Protein AF-A0A511VGA8-F1 (afdb_monomer)

Structure (mmCIF, N/CA/C/O backbone):
data_AF-A0A511VGA8-F1
#
_entry.id   AF-A0A511VGA8-F1
#
loop_
_atom_site.group_PDB
_atom_site.id
_atom_site.type_symbol
_atom_site.label_atom_id
_atom_site.label_alt_id
_atom_site.label_comp_id
_atom_site.label_asym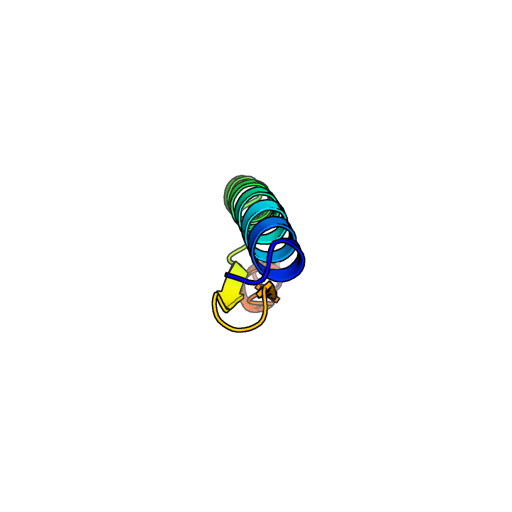_id
_atom_site.label_entity_id
_atom_site.label_seq_id
_atom_site.pdbx_PDB_ins_code
_atom_site.Cartn_x
_atom_site.Cartn_y
_atom_site.Cartn_z
_atom_site.occupancy
_atom_site.B_iso_or_equiv
_atom_site.auth_seq_id
_atom_site.auth_comp_id
_atom_site.auth_asym_id
_atom_site.auth_atom_id
_atom_site.pdbx_PDB_model_num
ATOM 1 N N . MET A 1 1 ? 18.178 -5.671 -11.724 1.00 56.91 1 MET A N 1
ATOM 2 C CA . MET A 1 1 ? 16.875 -5.680 -11.025 1.00 56.91 1 MET A CA 1
ATOM 3 C C . MET A 1 1 ? 16.058 -4.540 -11.633 1.00 56.91 1 MET A C 1
ATOM 5 O O . MET A 1 1 ? 16.665 -3.541 -11.994 1.00 56.91 1 MET A O 1
ATOM 9 N N . ASN A 1 2 ? 14.767 -4.716 -11.936 1.00 78.38 2 ASN A N 1
ATOM 10 C CA . ASN A 1 2 ? 13.996 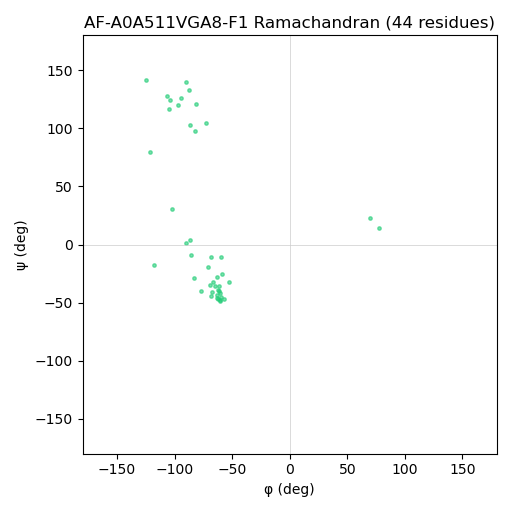-3.699 -12.674 1.00 78.38 2 ASN A CA 1
ATOM 11 C C . ASN A 1 2 ? 13.714 -2.493 -11.755 1.00 78.38 2 ASN A C 1
ATOM 13 O O . ASN A 1 2 ? 12.814 -2.574 -10.925 1.00 78.38 2 ASN A O 1
ATOM 17 N N . GLU A 1 3 ? 14.424 -1.376 -11.932 1.00 80.56 3 GLU A N 1
ATOM 18 C CA . GLU A 1 3 ? 14.307 -0.154 -11.103 1.00 80.56 3 GLU A CA 1
ATOM 19 C C . GLU A 1 3 ? 12.857 0.362 -10.983 1.00 80.56 3 GLU A C 1
ATOM 21 O O . GLU A 1 3 ? 12.427 0.859 -9.945 1.00 80.56 3 GLU A O 1
ATOM 26 N N . ARG A 1 4 ? 12.046 0.176 -12.034 1.00 82.56 4 ARG A N 1
ATOM 27 C CA . ARG A 1 4 ? 10.617 0.539 -12.035 1.00 82.56 4 ARG A CA 1
ATOM 28 C C . ARG A 1 4 ? 9.766 -0.301 -11.082 1.00 82.56 4 ARG A C 1
ATOM 30 O O . ARG A 1 4 ? 8.769 0.197 -10.565 1.00 82.56 4 ARG A O 1
ATOM 37 N N . LEU A 1 5 ? 10.121 -1.569 -10.887 1.00 86.56 5 LEU A N 1
ATOM 38 C CA . LEU A 1 5 ? 9.396 -2.465 -9.989 1.00 86.56 5 LEU A CA 1
ATOM 39 C C . LEU A 1 5 ? 9.752 -2.158 -8.533 1.00 86.56 5 LEU A C 1
ATOM 41 O O . LEU A 1 5 ? 8.861 -2.109 -7.693 1.00 86.56 5 LEU A O 1
ATOM 45 N N . GLU A 1 6 ? 11.022 -1.866 -8.258 1.00 87.69 6 GLU A N 1
ATOM 46 C CA . GLU A 1 6 ? 11.485 -1.457 -6.929 1.00 87.69 6 GLU A CA 1
ATOM 47 C C . GLU A 1 6 ? 10.798 -0.173 -6.459 1.00 87.69 6 GLU A C 1
ATOM 49 O O . GLU A 1 6 ? 10.222 -0.157 -5.373 1.00 87.69 6 GLU A O 1
ATOM 54 N N . ALA A 1 7 ? 10.734 0.857 -7.311 1.00 89.56 7 ALA A N 1
ATOM 55 C CA . ALA A 1 7 ? 10.027 2.097 -6.989 1.00 89.56 7 ALA A CA 1
ATOM 56 C C . ALA A 1 7 ? 8.523 1.873 -6.733 1.00 89.56 7 ALA A C 1
ATOM 58 O O . ALA A 1 7 ? 7.922 2.516 -5.870 1.00 89.56 7 ALA A O 1
ATOM 59 N N . LYS A 1 8 ? 7.894 0.940 -7.463 1.00 89.12 8 LYS A N 1
ATOM 60 C CA . LYS A 1 8 ? 6.481 0.588 -7.264 1.00 89.12 8 LYS A CA 1
ATOM 61 C C . LYS A 1 8 ? 6.265 -0.111 -5.920 1.00 89.12 8 LYS A C 1
ATOM 63 O O . LYS A 1 8 ? 5.334 0.245 -5.204 1.00 89.12 8 LYS A O 1
ATOM 68 N N . ILE A 1 9 ? 7.133 -1.060 -5.569 1.00 92.06 9 ILE A N 1
ATOM 69 C CA . ILE A 1 9 ? 7.096 -1.769 -4.282 1.00 92.06 9 ILE A CA 1
ATOM 70 C C . ILE A 1 9 ? 7.336 -0.791 -3.129 1.00 92.06 9 ILE A C 1
ATOM 72 O O . ILE A 1 9 ? 6.616 -0.840 -2.138 1.00 92.06 9 ILE A O 1
ATOM 76 N N . GLU A 1 10 ? 8.294 0.128 -3.256 1.00 91.94 10 GLU A N 1
ATOM 77 C CA . GLU A 1 10 ? 8.583 1.122 -2.220 1.00 91.94 10 GLU A CA 1
ATOM 78 C C . GLU A 1 10 ? 7.387 2.052 -1.966 1.00 91.94 10 GLU A C 1
ATOM 80 O O . GLU A 1 10 ? 6.984 2.251 -0.818 1.00 91.94 10 GLU A O 1
ATOM 85 N N . ASN A 1 11 ? 6.771 2.575 -3.030 1.00 91.44 11 ASN A N 1
ATOM 86 C CA . ASN A 1 11 ? 5.571 3.405 -2.913 1.00 91.44 11 ASN A CA 1
ATOM 87 C C . AS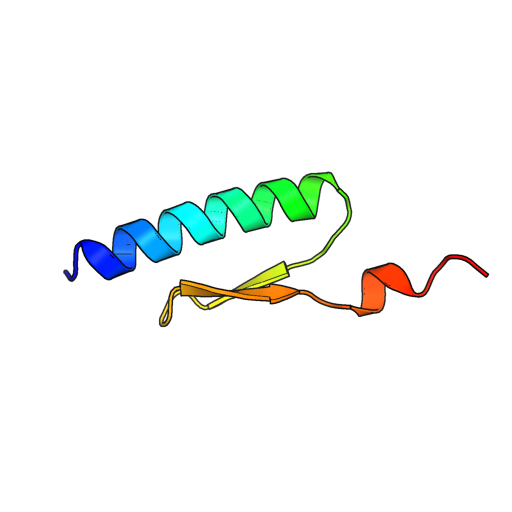N A 1 11 ? 4.400 2.628 -2.305 1.00 91.44 11 ASN A C 1
ATOM 89 O O . ASN A 1 11 ? 3.659 3.158 -1.478 1.00 91.44 11 ASN A O 1
ATOM 93 N N . ALA A 1 12 ? 4.253 1.359 -2.677 1.00 91.50 12 ALA A N 1
ATOM 94 C CA . ALA A 1 12 ? 3.219 0.503 -2.130 1.00 91.50 12 ALA A CA 1
ATOM 95 C C . ALA A 1 12 ? 3.466 0.164 -0.645 1.00 91.50 12 ALA A C 1
ATOM 97 O O . ALA A 1 12 ? 2.523 0.128 0.138 1.00 91.50 12 ALA A O 1
ATOM 98 N N . ARG A 1 13 ? 4.720 0.009 -0.203 1.00 91.50 13 ARG A N 1
ATOM 99 C CA . ARG A 1 13 ? 5.045 -0.128 1.230 1.00 91.50 13 ARG A CA 1
ATOM 100 C C . ARG A 1 13 ? 4.672 1.125 2.019 1.00 91.50 13 ARG A C 1
ATOM 102 O O . ARG A 1 13 ? 4.004 1.011 3.040 1.00 91.50 13 ARG A O 1
ATOM 109 N N . LYS A 1 14 ? 5.019 2.316 1.515 1.00 93.44 14 LYS A N 1
ATOM 110 C CA . LYS A 1 14 ? 4.633 3.591 2.154 1.00 93.44 14 LYS A CA 1
ATOM 111 C C . LYS A 1 14 ? 3.115 3.698 2.307 1.00 93.44 14 LYS A C 1
ATOM 113 O O . LYS A 1 14 ? 2.622 3.968 3.398 1.00 93.44 14 LYS A O 1
ATOM 118 N N . LEU A 1 15 ? 2.373 3.392 1.243 1.00 91.00 15 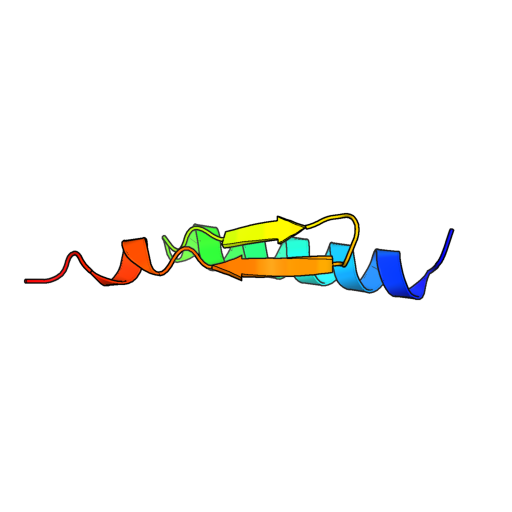LEU A N 1
ATOM 119 C CA . LEU A 1 15 ? 0.913 3.403 1.278 1.00 91.00 15 LEU A CA 1
ATOM 120 C C . LEU A 1 15 ? 0.339 2.328 2.223 1.00 91.00 15 LEU A C 1
ATOM 122 O O . LEU A 1 15 ? -0.656 2.579 2.895 1.00 91.00 15 LEU A O 1
ATOM 126 N N . GLN A 1 16 ? 0.961 1.148 2.324 1.00 90.75 16 GLN A N 1
ATOM 127 C CA . GLN A 1 16 ? 0.566 0.114 3.288 1.00 90.75 16 GLN A CA 1
ATOM 128 C C . GLN A 1 16 ? 0.669 0.612 4.735 1.00 90.75 16 GLN A C 1
ATOM 130 O O . GLN A 1 16 ? -0.252 0.397 5.525 1.00 90.75 16 GLN A O 1
ATOM 135 N N . ASP A 1 17 ? 1.770 1.283 5.073 1.00 91.31 17 ASP A N 1
ATOM 136 C CA . ASP A 1 17 ? 2.006 1.823 6.411 1.00 91.31 17 ASP A CA 1
ATOM 137 C C . ASP A 1 17 ? 1.033 2.962 6.745 1.00 91.31 17 ASP A C 1
ATOM 139 O O . ASP A 1 17 ?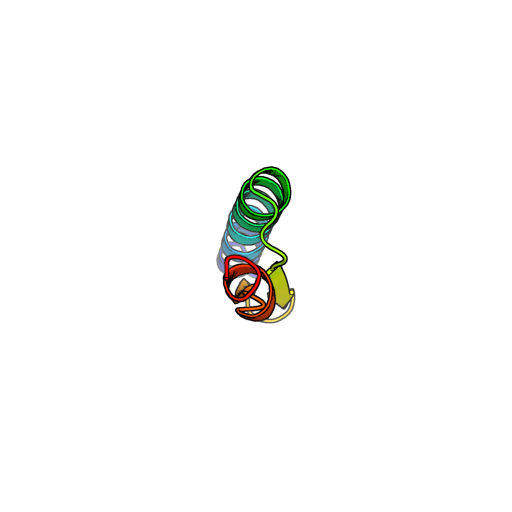 0.473 2.999 7.845 1.00 91.31 17 ASP A O 1
ATOM 143 N N . GLU A 1 18 ? 0.749 3.843 5.781 1.00 91.56 18 GLU A N 1
ATOM 144 C CA . GLU A 1 18 ? -0.273 4.885 5.922 1.00 91.56 18 GLU A CA 1
ATOM 145 C C . GLU A 1 18 ? -1.659 4.279 6.176 1.00 91.56 18 GLU A C 1
ATOM 147 O O . GLU A 1 18 ? -2.330 4.647 7.143 1.00 91.56 18 GLU A O 1
ATOM 152 N N . LEU A 1 19 ? -2.074 3.293 5.377 1.00 89.19 19 LEU A N 1
ATOM 153 C CA . LEU A 1 19 ? -3.349 2.596 5.561 1.00 89.19 19 LEU A CA 1
ATOM 154 C C . LEU A 1 19 ? -3.422 1.903 6.927 1.00 89.19 19 LEU A C 1
ATOM 156 O O . LEU A 1 19 ? -4.435 2.013 7.623 1.00 89.19 19 LEU A O 1
ATOM 160 N N . LYS A 1 20 ? -2.330 1.270 7.366 1.00 87.50 20 LYS A N 1
ATOM 161 C CA . LYS A 1 20 ? -2.235 0.635 8.685 1.00 87.50 20 LYS A CA 1
ATOM 162 C C . LYS A 1 20 ? -2.412 1.647 9.817 1.00 87.50 20 LYS A C 1
ATOM 164 O O . LYS A 1 20 ? -3.106 1.344 10.786 1.00 87.50 20 LYS A O 1
ATOM 169 N N . SER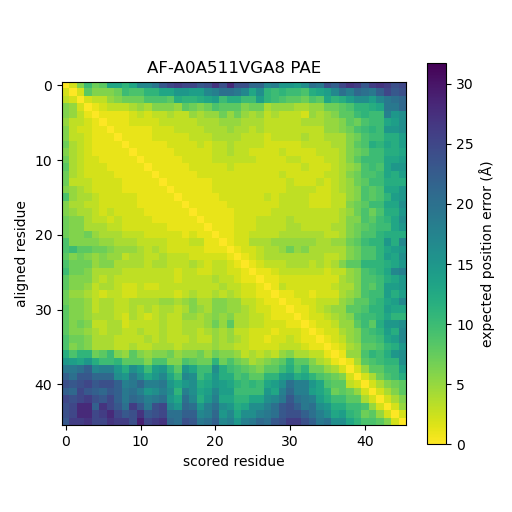 A 1 21 ? -1.851 2.852 9.681 1.00 88.12 21 SER A N 1
ATOM 170 C CA . SER A 1 21 ? -2.033 3.942 10.653 1.00 88.12 21 SER A CA 1
ATOM 171 C C . SER A 1 21 ? -3.493 4.406 10.765 1.00 88.12 21 SER A C 1
ATOM 173 O O . SER A 1 21 ? -3.933 4.815 11.837 1.00 88.12 21 SER A O 1
ATOM 175 N N . MET A 1 22 ? -4.274 4.257 9.691 1.00 86.12 22 MET A N 1
ATOM 176 C CA . MET A 1 22 ? -5.711 4.557 9.648 1.00 86.12 22 MET A CA 1
ATOM 177 C C . MET A 1 22 ? -6.589 3.379 10.108 1.00 86.12 22 MET A C 1
ATOM 179 O O . MET A 1 22 ? -7.816 3.459 10.042 1.00 86.12 22 MET A O 1
ATOM 183 N N . GLY A 1 23 ? -5.983 2.273 10.558 1.00 85.56 23 GLY A N 1
ATOM 184 C CA . GLY A 1 23 ? -6.692 1.051 10.949 1.00 85.56 23 GLY A CA 1
ATOM 185 C C . GLY A 1 23 ? -7.163 0.200 9.764 1.00 85.56 23 GLY A C 1
ATOM 186 O O . GLY A 1 23 ? -7.987 -0.696 9.940 1.00 85.56 23 GLY A O 1
ATOM 187 N N . ILE A 1 24 ? -6.654 0.464 8.558 1.00 86.75 24 ILE A N 1
ATOM 188 C CA . ILE A 1 24 ? -6.970 -0.289 7.346 1.00 86.75 24 ILE A CA 1
ATOM 189 C C . ILE A 1 24 ? -5.870 -1.323 7.111 1.00 86.75 24 ILE A C 1
ATOM 191 O O . ILE A 1 24 ? -4.703 -0.993 6.912 1.00 86.75 24 ILE A O 1
ATOM 195 N N . THR A 1 25 ? -6.238 -2.602 7.086 1.00 86.31 25 THR A N 1
ATOM 196 C CA . THR A 1 25 ? -5.304 -3.669 6.717 1.00 86.31 25 THR A CA 1
ATOM 197 C C . THR A 1 25 ? -5.205 -3.775 5.196 1.00 86.31 25 THR A C 1
ATOM 199 O O . THR A 1 25 ? -6.204 -4.036 4.520 1.00 86.31 25 THR A O 1
ATOM 202 N N . ALA A 1 26 ? -3.997 -3.601 4.661 1.00 89.31 26 ALA A N 1
ATOM 203 C CA . ALA A 1 26 ? -3.669 -3.844 3.261 1.00 89.31 26 ALA A CA 1
ATOM 204 C C . ALA A 1 26 ? -2.498 -4.834 3.147 1.00 89.31 26 ALA A C 1
ATOM 206 O O . ALA A 1 26 ? -1.564 -4.792 3.948 1.00 89.31 26 ALA A O 1
ATOM 207 N N . GLU A 1 27 ? -2.551 -5.720 2.159 1.00 90.81 27 GLU A N 1
ATOM 208 C CA . GLU A 1 27 ? -1.507 -6.687 1.816 1.00 90.81 27 GLU A CA 1
ATOM 209 C C . GLU A 1 27 ? -0.796 -6.249 0.536 1.00 90.81 27 GLU A C 1
ATOM 211 O O . GLU A 1 27 ? -1.445 -5.986 -0.476 1.00 90.81 27 GLU A O 1
ATOM 216 N N . LEU A 1 28 ? 0.533 -6.171 0.580 1.00 90.81 28 LEU A N 1
ATOM 217 C CA . LEU A 1 28 ? 1.375 -5.866 -0.572 1.00 90.81 28 LEU A CA 1
ATOM 218 C C . LEU A 1 28 ? 1.865 -7.159 -1.235 1.00 90.81 28 LEU A C 1
ATOM 220 O O . LEU A 1 28 ? 2.507 -7.984 -0.590 1.00 90.81 28 LEU A O 1
ATOM 224 N N . ASP A 1 29 ? 1.626 -7.302 -2.536 1.00 90.88 29 ASP A N 1
ATOM 225 C CA . ASP A 1 29 ? 2.269 -8.309 -3.374 1.00 90.88 29 ASP A CA 1
ATOM 226 C C . ASP A 1 29 ? 3.611 -7.780 -3.901 1.00 90.88 29 ASP A C 1
ATOM 228 O O . ASP A 1 29 ? 3.672 -6.992 -4.845 1.00 90.88 29 ASP A O 1
ATOM 232 N N . GLU A 1 30 ? 4.712 -8.233 -3.302 1.00 86.25 30 GLU A N 1
ATOM 233 C CA . GLU A 1 30 ? 6.076 -7.814 -3.656 1.00 86.25 30 GLU A CA 1
ATOM 234 C C . GLU A 1 30 ? 6.540 -8.300 -5.039 1.00 86.25 30 GLU A C 1
ATOM 236 O O . GLU A 1 30 ? 7.559 -7.832 -5.543 1.00 86.25 30 GLU A O 1
ATOM 241 N N . LYS A 1 31 ? 5.810 -9.214 -5.692 1.00 86.44 31 LYS A N 1
ATOM 242 C CA . LYS A 1 31 ? 6.137 -9.654 -7.058 1.00 86.44 31 LYS A CA 1
ATOM 243 C C . LYS A 1 31 ? 5.593 -8.697 -8.114 1.00 86.44 31 LYS A C 1
ATOM 245 O O . LYS A 1 31 ? 6.164 -8.590 -9.197 1.00 86.44 31 LYS A O 1
ATOM 250 N N . THR A 1 32 ? 4.489 -8.018 -7.809 1.00 85.81 32 THR A N 1
ATOM 251 C CA . THR A 1 32 ? 3.737 -7.176 -8.756 1.00 85.81 32 THR A CA 1
ATOM 252 C C . THR A 1 32 ? 3.687 -5.701 -8.339 1.00 85.81 32 THR A C 1
ATOM 254 O O . THR A 1 32 ? 3.407 -4.825 -9.168 1.00 85.81 32 THR A O 1
ATOM 257 N N . GLY A 1 33 ? 3.982 -5.405 -7.070 1.00 87.12 33 GLY A N 1
ATOM 258 C CA . GLY A 1 33 ? 3.819 -4.095 -6.444 1.00 87.12 33 GLY A CA 1
ATOM 259 C C . GLY A 1 33 ? 2.352 -3.701 -6.246 1.00 87.12 33 GLY A C 1
ATOM 260 O O . GLY A 1 33 ? 2.046 -2.511 -6.233 1.00 87.12 33 GLY A O 1
ATOM 261 N N . GLU A 1 34 ? 1.430 -4.667 -6.198 1.00 89.62 34 GLU A N 1
ATOM 262 C CA . GLU A 1 34 ? -0.001 -4.419 -5.991 1.00 89.62 34 GLU A CA 1
ATOM 263 C C . GLU A 1 34 ? -0.374 -4.434 -4.507 1.00 89.62 34 GLU A C 1
ATOM 265 O O . GLU A 1 34 ? 0.074 -5.292 -3.753 1.00 89.62 34 GLU A O 1
ATOM 270 N N . LEU A 1 35 ? -1.247 -3.512 -4.098 1.00 89.62 35 LEU A N 1
ATOM 271 C CA . LEU A 1 35 ? -1.835 -3.479 -2.760 1.00 89.62 35 LEU A CA 1
ATOM 272 C C . LEU A 1 35 ? -3.273 -3.980 -2.796 1.00 89.62 35 LEU A C 1
ATOM 274 O O . LEU A 1 35 ? -4.118 -3.422 -3.495 1.00 89.62 35 LEU A O 1
ATOM 278 N N . LYS A 1 36 ? -3.569 -4.991 -1.985 1.00 88.94 36 LYS A N 1
AT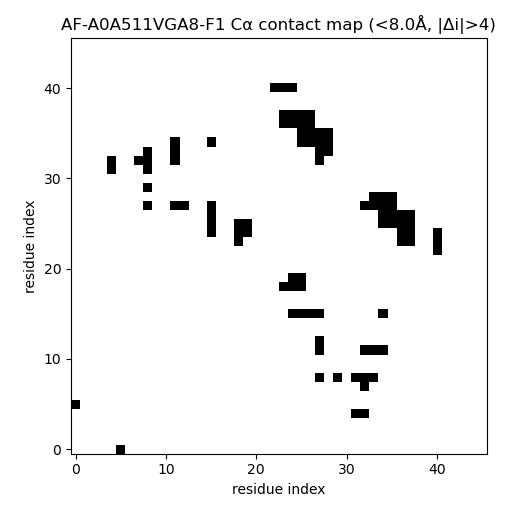OM 279 C CA . LYS A 1 36 ? -4.919 -5.508 -1.762 1.00 88.94 36 LYS A CA 1
ATOM 280 C C . LYS A 1 36 ? -5.415 -5.051 -0.400 1.00 88.94 36 LYS A C 1
ATOM 282 O O . LYS A 1 36 ? -4.860 -5.418 0.628 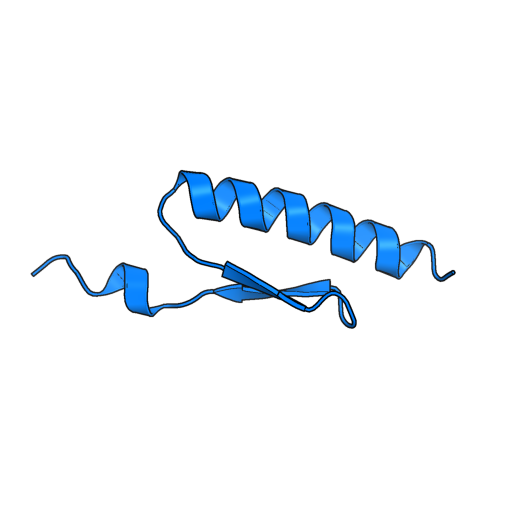1.00 88.94 36 LYS A O 1
ATOM 287 N N . MET A 1 37 ? -6.472 -4.248 -0.381 1.00 85.12 37 MET A N 1
ATOM 288 C CA . MET A 1 37 ? -7.093 -3.787 0.861 1.00 85.12 37 MET A CA 1
ATOM 289 C C . MET A 1 37 ? -8.136 -4.793 1.339 1.00 85.12 37 MET A C 1
ATOM 291 O O . MET A 1 37 ? -9.001 -5.219 0.572 1.00 85.12 37 MET A O 1
ATOM 295 N N . ASN A 1 38 ? -8.099 -5.138 2.624 1.00 74.25 38 ASN A N 1
ATOM 296 C CA . ASN A 1 38 ? -9.101 -6.008 3.215 1.00 74.25 38 ASN A CA 1
ATOM 297 C C . ASN A 1 38 ? -10.334 -5.164 3.586 1.00 74.25 38 ASN A C 1
ATOM 299 O O . ASN A 1 38 ? -10.379 -4.505 4.626 1.00 74.25 38 ASN A O 1
ATOM 303 N N . ALA A 1 39 ? -11.351 -5.165 2.717 1.00 62.44 39 ALA A N 1
ATOM 304 C CA . ALA A 1 39 ? -12.601 -4.410 2.899 1.00 62.44 39 ALA A CA 1
ATOM 305 C C . ALA A 1 39 ? -13.385 -4.804 4.172 1.00 62.44 39 ALA A C 1
ATOM 307 O O . ALA A 1 39 ? -14.317 -4.110 4.581 1.00 62.44 39 ALA A O 1
ATOM 308 N N . SER A 1 40 ? -12.983 -5.893 4.830 1.00 59.06 40 SER A N 1
ATOM 309 C CA . SER A 1 40 ? -13.517 -6.364 6.108 1.00 59.06 40 SER A CA 1
ATOM 310 C C . SER A 1 40 ? -13.378 -5.337 7.244 1.00 59.06 40 SER A C 1
ATOM 312 O O . SER A 1 40 ? -14.213 -5.327 8.145 1.00 59.06 40 SER A O 1
ATOM 314 N N . ALA A 1 41 ? -12.406 -4.415 7.176 1.00 55.19 41 ALA A N 1
ATOM 315 C CA . ALA A 1 41 ? -12.231 -3.347 8.170 1.00 55.19 41 ALA A CA 1
ATOM 316 C C . ALA A 1 41 ? -13.320 -2.250 8.113 1.00 55.19 41 ALA A C 1
ATOM 318 O O . ALA A 1 41 ? -13.549 -1.551 9.098 1.00 55.19 41 ALA A O 1
ATOM 319 N N . PHE A 1 42 ? -14.050 -2.114 6.997 1.00 55.97 42 PHE A N 1
ATOM 320 C CA . PHE A 1 42 ? -15.093 -1.089 6.837 1.00 55.97 42 PHE A CA 1
ATOM 321 C C . PHE A 1 42 ? -16.474 -1.505 7.372 1.00 55.97 42 PHE A C 1
ATOM 323 O O . PHE A 1 42 ? -17.376 -0.671 7.448 1.00 55.97 42 PHE A O 1
ATOM 330 N N . LYS A 1 43 ? -16.671 -2.774 7.756 1.00 57.31 43 LYS A N 1
ATOM 331 C CA . LYS A 1 43 ? -17.999 -3.307 8.115 1.00 57.31 43 LYS A CA 1
ATOM 332 C C . LYS A 1 43 ? -18.390 -3.194 9.597 1.00 57.31 43 LYS A C 1
ATOM 334 O O . LYS A 1 43 ? -19.495 -3.608 9.930 1.00 57.31 43 LYS A O 1
ATOM 339 N N . ASN A 1 44 ? -17.561 -2.609 10.471 1.00 50.75 44 ASN A N 1
ATOM 340 C CA . ASN A 1 44 ? -17.778 -2.639 11.930 1.00 50.75 44 ASN A CA 1
ATOM 341 C C . ASN A 1 44 ? -18.349 -1.345 12.561 1.00 50.75 44 ASN A C 1
ATOM 343 O O . ASN A 1 44 ? -18.066 -1.039 13.716 1.00 50.75 44 ASN A O 1
ATOM 347 N N . ARG A 1 45 ? -19.163 -0.579 11.818 1.00 49.03 45 ARG A N 1
ATOM 348 C CA . ARG A 1 45 ? -20.025 0.487 12.370 1.00 49.03 45 ARG A CA 1
ATOM 349 C C . ARG A 1 45 ? -21.495 0.202 12.039 1.00 49.03 45 ARG A C 1
ATOM 351 O O . ARG A 1 45 ? -22.037 0.773 11.096 1.00 49.03 45 ARG A O 1
ATOM 358 N N . ARG A 1 46 ? -22.132 -0.692 12.788 1.00 45.84 46 ARG A N 1
ATOM 359 C CA . ARG A 1 46 ? -23.589 -0.722 12.968 1.00 45.84 46 ARG A CA 1
ATOM 360 C C . ARG A 1 46 ? -23.897 -1.003 14.423 1.00 45.84 46 ARG A C 1
ATOM 362 O O . ARG A 1 46 ? -23.136 -1.799 15.011 1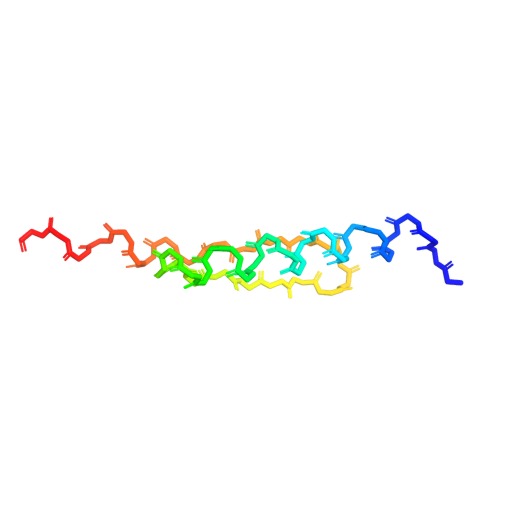.00 45.84 46 ARG A O 1
#

Foldseek 3Di:
DPPVLVVLLVVLVVVQVVCVVVVWHWDADSVRSDIDTDCVSVPPDD

Sequence (46 aa):
MNERLEAKIENARKLQDELKSMGITAELDEKTGELKMNASAFKNRR

Nearest PDB structures (foldseek):
  6ve2-assembly1_A  TM=4.808E-01  e=2.615E+00  Pseudomonas aeruginosa PAO1
  8dk2-assembly1_F  TM=4.763E-01  e=4.006E+00  Pseudomonas aeruginosa PA14
  8dk2-assembly1_H  TM=4.047E-01  e=3.475E+00  Pseudomonas aeruginosa PA14
  2xmu-assembly1_B  TM=4.315E-01  e=7.596E+00  Synechocystis sp. PCC 6803
  2xmv-assembly1_A  TM=4.582E-01  e=8.156E+00  Synechocystis sp. PCC 6803

Secondary structure (DSSP, 8-state):
--HHHHHHHHHHHHHHHHHHHTT--EEEETTTTEEEE-GGGGG---

Radius of gyration: 12.46 Å; Cα contacts (8 Å, |Δi|>4): 46; chains: 1; bounding box: 40×14×26 Å

Organism: NCBI:txid267746

Solvent-accessible surface area (backbone atoms only — not comparable to full-atom values): 2837 Å² total; per-residue (Å²): 130,66,67,72,54,53,56,38,33,54,54,42,50,54,51,36,53,52,36,44,74,73,67,36,56,52,48,74,40,82,91,78,34,45,75,48,70,52,70,76,65,75,70,82,83,125

pLDDT: mean 81.48, std 13.84, range [45.84, 93.44]

Mean predicted aligned error: 7.01 Å